Protein AF-A0A952LVD7-F1 (afdb_monomer_lite)

Sequence (80 aa):
MSERVDSEFRGALIGCGFFAENHMHAWRDIDNVQIVAICDTDPARLAAVGEQFNVERRYDSAEKMFELARLAEVYGNGEI

Structure (mmCIF, N/CA/C/O backbone):
data_AF-A0A952LVD7-F1
#
_entry.id   AF-A0A952LVD7-F1
#
loop_
_atom_site.group_PDB
_atom_site.id
_atom_site.type_symbol
_atom_site.label_atom_id
_atom_site.label_alt_id
_atom_site.label_comp_id
_atom_site.label_asym_id
_atom_site.label_entity_id
_atom_site.label_seq_id
_atom_site.pdbx_PDB_ins_code
_atom_site.Cartn_x
_atom_site.Cartn_y
_atom_site.Cartn_z
_atom_site.occupancy
_atom_site.B_iso_or_equiv
_atom_site.auth_seq_id
_atom_site.auth_comp_id
_atom_site.auth_asym_id
_atom_site.auth_atom_id
_atom_site.pdbx_PDB_model_num
ATOM 1 N N . MET A 1 1 ? -24.061 7.090 28.539 1.00 39.41 1 MET A N 1
ATOM 2 C CA . MET A 1 1 ? -23.217 6.097 27.844 1.00 39.41 1 MET A CA 1
ATOM 3 C C . MET A 1 1 ? -22.400 6.870 26.831 1.00 39.41 1 MET A C 1
ATOM 5 O O . MET A 1 1 ? -23.002 7.542 26.014 1.00 39.41 1 MET A O 1
ATOM 9 N N . SER A 1 2 ? -21.076 6.911 26.977 1.00 47.75 2 SER A N 1
ATOM 10 C CA . SER A 1 2 ? -20.209 7.617 26.026 1.00 47.75 2 SER A CA 1
ATOM 11 C C . SER A 1 2 ? -20.078 6.741 24.785 1.00 47.75 2 SER A C 1
ATOM 13 O O . SER A 1 2 ? -19.491 5.665 24.883 1.00 47.75 2 SER A O 1
ATOM 15 N N . GLU A 1 3 ? -20.637 7.166 23.656 1.00 54.28 3 GLU A N 1
ATOM 16 C CA . GLU A 1 3 ? -20.306 6.588 22.352 1.00 54.28 3 GLU A CA 1
ATOM 17 C C . GLU A 1 3 ? -18.812 6.831 22.119 1.00 54.28 3 GLU A C 1
ATOM 19 O O . GLU A 1 3 ? -18.352 7.974 22.090 1.00 54.28 3 GLU A O 1
ATOM 24 N N . ARG A 1 4 ? -18.021 5.756 22.060 1.00 62.94 4 ARG A N 1
ATOM 25 C CA . ARG A 1 4 ? -16.687 5.854 21.475 1.00 62.94 4 ARG A CA 1
ATOM 26 C C . ARG A 1 4 ? -16.915 5.935 19.977 1.00 62.94 4 ARG A C 1
ATOM 28 O O . ARG A 1 4 ? -17.550 5.054 19.415 1.00 62.94 4 ARG A O 1
ATOM 35 N N . VAL A 1 5 ? -16.428 7.000 19.354 1.00 60.78 5 VAL A N 1
ATOM 36 C CA . VAL A 1 5 ? -16.204 6.983 17.912 1.00 60.78 5 VAL A CA 1
ATOM 37 C C . VAL A 1 5 ? -15.157 5.897 17.688 1.00 60.78 5 VAL A C 1
ATOM 39 O O . VAL A 1 5 ? -14.021 6.059 18.134 1.00 60.78 5 VAL A O 1
ATOM 42 N N . ASP A 1 6 ? -15.546 4.772 17.095 1.00 63.09 6 ASP A N 1
ATOM 43 C CA . ASP A 1 6 ? -14.597 3.759 16.640 1.00 63.09 6 ASP A CA 1
ATOM 44 C C . ASP A 1 6 ? -13.777 4.394 15.510 1.00 63.09 6 ASP A C 1
ATOM 46 O O . ASP A 1 6 ? -14.201 4.471 14.359 1.00 63.09 6 ASP A O 1
ATOM 50 N N . SER A 1 7 ? -12.643 4.996 15.869 1.00 77.50 7 SER A N 1
ATOM 51 C CA . SER A 1 7 ? -11.770 5.668 14.914 1.00 77.50 7 SER A CA 1
ATOM 52 C C . SER A 1 7 ? -11.047 4.622 14.074 1.00 77.50 7 SER A C 1
ATOM 54 O O . SER A 1 7 ? -10.275 3.828 14.613 1.00 77.50 7 SER A O 1
ATOM 56 N N . GLU A 1 8 ? -11.269 4.646 12.763 1.00 83.94 8 GLU A N 1
ATOM 57 C CA . GLU A 1 8 ? -10.526 3.829 11.807 1.00 83.94 8 GLU A CA 1
ATOM 58 C C . GLU A 1 8 ? -9.084 4.349 11.670 1.00 83.94 8 GLU A C 1
ATOM 60 O O . GLU A 1 8 ? -8.843 5.501 11.303 1.00 83.94 8 GLU A O 1
ATOM 65 N N . PHE A 1 9 ? -8.110 3.489 11.950 1.00 90.06 9 PHE A N 1
ATOM 66 C CA . PHE A 1 9 ? -6.692 3.749 11.756 1.00 90.06 9 PHE A CA 1
ATOM 67 C C . PHE A 1 9 ? -6.287 3.416 10.325 1.00 90.06 9 PHE A C 1
ATOM 69 O O . PHE A 1 9 ? -6.321 2.266 9.886 1.00 90.06 9 PHE A O 1
ATOM 76 N N . ARG A 1 10 ? -5.838 4.437 9.598 1.00 90.94 10 ARG A N 1
ATOM 77 C CA . ARG A 1 10 ? -5.369 4.300 8.219 1.00 90.94 10 ARG A CA 1
ATOM 78 C C . ARG A 1 10 ? -3.849 4.290 8.188 1.00 90.94 10 ARG A C 1
ATOM 80 O O . ARG A 1 10 ? -3.206 5.233 8.638 1.00 90.94 10 ARG A O 1
ATOM 87 N N . GLY A 1 11 ? -3.285 3.213 7.659 1.00 92.19 11 GLY A N 1
ATOM 88 C CA . GLY A 1 11 ? -1.848 3.000 7.541 1.00 92.19 11 GLY A CA 1
ATOM 89 C C . GLY A 1 11 ? -1.367 2.965 6.094 1.00 92.19 11 GLY A C 1
ATOM 90 O O . GLY A 1 11 ? -2.149 2.879 5.144 1.00 92.19 11 GLY A O 1
ATOM 91 N N . ALA A 1 12 ? -0.049 2.993 5.938 1.00 94.62 12 ALA A N 1
ATOM 92 C CA . ALA A 1 12 ? 0.629 2.787 4.669 1.00 94.62 12 ALA A CA 1
ATOM 93 C C . ALA A 1 12 ? 1.772 1.780 4.849 1.00 94.62 12 ALA A C 1
ATOM 95 O O . ALA A 1 12 ? 2.431 1.774 5.890 1.00 94.62 12 ALA A O 1
ATOM 96 N N . LEU A 1 13 ? 2.014 0.944 3.840 1.00 95.62 13 LEU A N 1
ATOM 97 C CA . LEU A 1 13 ? 3.126 -0.008 3.824 1.00 95.62 13 LEU A CA 1
ATOM 98 C C . LEU A 1 13 ? 4.254 0.515 2.927 1.00 95.62 13 LEU A C 1
ATOM 100 O O . LEU A 1 13 ? 4.035 0.791 1.751 1.00 95.62 13 LEU A O 1
ATOM 104 N N . ILE A 1 14 ? 5.474 0.604 3.456 1.00 95.81 14 ILE A N 1
ATOM 105 C CA . ILE A 1 14 ? 6.680 0.897 2.670 1.00 95.81 14 ILE A CA 1
ATOM 106 C C . ILE A 1 14 ? 7.498 -0.394 2.561 1.00 95.81 14 ILE A C 1
ATOM 108 O O . ILE A 1 14 ? 7.933 -0.942 3.572 1.00 95.81 14 ILE A O 1
ATOM 112 N N . GLY A 1 15 ? 7.703 -0.860 1.331 1.00 95.81 15 GLY A N 1
ATOM 113 C CA . GLY A 1 15 ? 8.328 -2.133 0.986 1.00 95.81 15 GLY A CA 1
ATOM 114 C C . GLY A 1 15 ? 7.298 -3.228 0.684 1.00 95.81 15 GLY A C 1
ATOM 115 O O . GLY A 1 15 ? 6.639 -3.746 1.581 1.00 95.81 15 GLY A O 1
ATOM 116 N N . CYS A 1 16 ? 7.226 -3.638 -0.580 1.00 96.19 16 CYS A N 1
ATOM 117 C CA . CYS A 1 16 ? 6.411 -4.724 -1.136 1.00 96.19 16 CYS A CA 1
ATOM 118 C C . CYS A 1 16 ? 7.253 -6.000 -1.372 1.00 96.19 16 CYS A C 1
ATOM 120 O O . CYS A 1 16 ? 7.070 -6.728 -2.344 1.00 96.19 16 CYS A O 1
ATOM 122 N N . GLY A 1 17 ? 8.246 -6.240 -0.510 1.00 92.06 17 GLY A N 1
ATOM 123 C CA . GLY A 1 17 ? 9.167 -7.375 -0.602 1.00 92.06 17 GLY A CA 1
ATOM 124 C C . GLY A 1 17 ? 8.653 -8.659 0.058 1.00 92.06 17 GLY A C 1
ATOM 125 O O . GLY A 1 17 ? 7.477 -8.804 0.364 1.00 92.06 17 GLY A O 1
ATOM 126 N N . PHE A 1 18 ? 9.579 -9.576 0.345 1.00 92.25 18 PHE A N 1
ATOM 127 C CA . PHE A 1 18 ? 9.318 -10.946 0.817 1.00 92.25 18 PHE A CA 1
ATOM 128 C C . PHE A 1 18 ? 8.297 -11.088 1.965 1.00 92.25 18 PHE A C 1
ATOM 130 O O . PHE A 1 18 ? 7.583 -12.081 2.018 1.00 92.25 18 PHE A O 1
ATOM 137 N N . PHE A 1 19 ? 8.224 -10.122 2.884 1.00 93.12 19 PHE A N 1
ATOM 138 C CA . PHE A 1 19 ? 7.324 -10.180 4.044 1.00 93.12 19 PHE A CA 1
ATOM 139 C C . PHE A 1 19 ? 6.085 -9.282 3.929 1.00 93.12 19 PHE A C 1
ATOM 141 O O . PHE A 1 19 ? 5.259 -9.263 4.841 1.00 93.12 19 PHE A O 1
ATOM 148 N N . ALA A 1 20 ? 5.952 -8.525 2.839 1.00 94.00 20 ALA A N 1
ATOM 149 C CA . ALA A 1 20 ? 4.901 -7.526 2.678 1.00 94.00 20 ALA A CA 1
ATOM 150 C C . ALA A 1 20 ? 3.503 -8.138 2.784 1.00 94.00 20 ALA A C 1
ATOM 152 O O . ALA A 1 20 ? 2.667 -7.633 3.527 1.00 94.00 20 ALA A O 1
ATOM 153 N N . GLU A 1 21 ? 3.273 -9.265 2.111 1.00 95.75 21 GLU A N 1
ATOM 154 C CA . GLU A 1 21 ? 1.981 -9.955 2.128 1.00 95.75 21 GLU A CA 1
ATOM 155 C C . GLU A 1 21 ? 1.591 -10.400 3.542 1.00 95.75 21 GLU A C 1
ATOM 157 O O . GLU A 1 21 ? 0.449 -10.211 3.954 1.00 95.75 21 GLU A O 1
ATOM 162 N N . ASN A 1 22 ? 2.550 -10.898 4.332 1.00 95.94 22 ASN A N 1
ATOM 163 C CA . ASN A 1 22 ? 2.305 -11.295 5.720 1.00 95.94 22 ASN A CA 1
ATOM 164 C C . ASN A 1 22 ? 1.854 -10.101 6.573 1.00 95.94 22 ASN A C 1
ATOM 166 O O . ASN A 1 22 ? 0.924 -10.233 7.367 1.00 95.94 22 ASN A O 1
ATOM 170 N N . HIS A 1 23 ? 2.479 -8.931 6.396 1.00 93.94 23 HIS A N 1
ATOM 171 C CA . HIS A 1 23 ? 2.035 -7.705 7.061 1.00 93.94 23 HIS A CA 1
ATOM 172 C C . HIS A 1 23 ? 0.638 -7.293 6.596 1.00 93.94 23 HIS A C 1
ATOM 174 O O . HIS A 1 23 ? -0.208 -6.987 7.429 1.00 93.94 23 HIS A O 1
ATOM 180 N N . MET A 1 24 ? 0.374 -7.314 5.289 1.00 95.56 24 MET A N 1
ATOM 181 C CA . MET A 1 24 ? -0.933 -6.947 4.738 1.00 95.56 24 MET A CA 1
ATOM 182 C C . MET A 1 24 ? -2.059 -7.844 5.268 1.00 95.56 24 MET A C 1
ATOM 184 O O . MET A 1 24 ? -3.122 -7.336 5.620 1.00 95.56 24 MET A O 1
ATOM 188 N N . HIS A 1 25 ? -1.823 -9.154 5.384 1.00 96.44 25 HIS A N 1
ATOM 189 C CA . HIS A 1 25 ? -2.764 -10.080 6.015 1.00 96.44 25 HIS A CA 1
ATOM 190 C C . HIS A 1 25 ? -2.969 -9.763 7.499 1.00 96.44 25 HIS A C 1
ATOM 192 O O . HIS A 1 25 ? -4.106 -9.585 7.922 1.00 96.44 25 HIS A O 1
ATOM 198 N N . ALA A 1 26 ? -1.886 -9.598 8.264 1.00 95.81 26 ALA A N 1
ATOM 199 C CA . ALA A 1 26 ? -1.979 -9.291 9.690 1.00 95.81 26 ALA A CA 1
ATOM 200 C C . ALA A 1 26 ? -2.747 -7.987 9.971 1.00 95.81 26 ALA A C 1
ATOM 202 O O . ALA A 1 26 ? -3.528 -7.931 10.915 1.00 95.81 26 ALA A O 1
ATOM 203 N N . TRP A 1 27 ? -2.559 -6.948 9.150 1.00 93.44 27 TRP A N 1
ATOM 204 C CA . TRP A 1 27 ? -3.288 -5.686 9.299 1.00 93.44 27 TRP A CA 1
ATOM 205 C C . TRP A 1 27 ? -4.763 -5.796 8.915 1.00 93.44 27 TRP A C 1
ATOM 207 O O . TRP A 1 27 ? -5.585 -5.117 9.518 1.00 93.44 27 TRP A O 1
ATOM 217 N N . ARG A 1 28 ? -5.104 -6.645 7.938 1.00 92.06 28 ARG A N 1
ATOM 218 C CA . ARG A 1 28 ? -6.492 -6.877 7.514 1.00 92.06 28 ARG A CA 1
ATOM 219 C C . ARG A 1 28 ? -7.326 -7.594 8.579 1.00 92.06 28 ARG A C 1
ATOM 221 O O . ARG A 1 28 ? -8.542 -7.432 8.589 1.00 92.06 28 ARG A O 1
ATOM 228 N N . ASP A 1 29 ? -6.676 -8.358 9.450 1.00 94.38 29 ASP A N 1
ATOM 229 C CA . ASP A 1 29 ? -7.327 -9.107 10.528 1.00 94.38 29 ASP A CA 1
ATOM 230 C C . ASP A 1 29 ? -7.582 -8.257 11.790 1.00 94.38 29 ASP A C 1
ATOM 232 O O . ASP A 1 29 ? -8.178 -8.746 12.749 1.00 94.38 29 ASP A O 1
ATOM 236 N N . ILE A 1 30 ? -7.129 -6.996 11.820 1.00 93.06 30 ILE A N 1
ATOM 237 C CA . ILE A 1 30 ? -7.331 -6.088 12.954 1.00 93.06 30 ILE A CA 1
ATOM 238 C C . ILE A 1 30 ? -8.528 -5.180 12.672 1.00 93.06 30 ILE A C 1
ATOM 240 O O . ILE A 1 30 ? -8.527 -4.401 11.717 1.00 93.0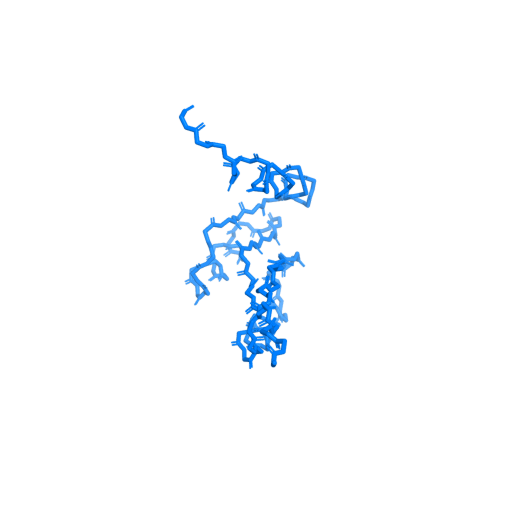6 30 ILE A O 1
ATOM 244 N N . ASP A 1 31 ? -9.525 -5.236 13.554 1.00 92.31 31 ASP A N 1
ATOM 245 C CA . ASP A 1 31 ? -10.687 -4.352 13.494 1.00 92.31 31 ASP A CA 1
ATOM 246 C C . ASP A 1 31 ? -10.264 -2.876 13.522 1.00 92.31 31 ASP A C 1
ATOM 248 O O . ASP A 1 31 ? -9.371 -2.471 14.272 1.00 92.31 31 ASP A O 1
ATOM 252 N N . ASN A 1 32 ? -10.949 -2.054 12.725 1.00 89.38 32 ASN A N 1
ATOM 253 C CA . ASN A 1 32 ? -10.704 -0.616 12.602 1.00 89.38 32 ASN A CA 1
ATOM 254 C C . ASN A 1 32 ? -9.295 -0.247 12.100 1.00 89.38 32 ASN A C 1
ATOM 256 O O . ASN A 1 32 ? -8.861 0.880 12.326 1.00 89.38 32 ASN A O 1
ATOM 260 N N . VAL A 1 33 ? -8.570 -1.146 11.424 1.00 91.44 33 VAL A N 1
ATOM 261 C CA . VAL A 1 33 ? -7.298 -0.829 10.755 1.00 91.44 33 VAL A CA 1
ATOM 262 C C . VAL A 1 33 ? -7.403 -1.103 9.259 1.00 91.44 33 VAL A C 1
ATOM 264 O O . VAL A 1 33 ? -7.881 -2.149 8.831 1.00 91.44 33 VAL A O 1
ATOM 267 N N . GLN A 1 34 ? -6.899 -0.177 8.443 1.00 91.81 34 GLN A N 1
ATOM 268 C CA . GLN A 1 34 ? -6.811 -0.359 6.997 1.00 91.81 34 GLN A CA 1
ATOM 269 C C . GLN A 1 34 ? -5.479 0.155 6.450 1.00 91.81 34 GLN A C 1
ATOM 271 O O . GLN A 1 34 ? -5.104 1.308 6.667 1.00 91.81 34 GLN A O 1
ATOM 276 N N . ILE A 1 35 ? -4.784 -0.666 5.658 1.00 94.12 35 ILE A N 1
ATOM 277 C CA . ILE A 1 35 ? -3.668 -0.194 4.831 1.00 94.12 35 ILE A CA 1
ATOM 278 C C . ILE A 1 35 ? -4.233 0.400 3.541 1.00 94.12 35 ILE A C 1
ATOM 280 O O . ILE A 1 35 ? -4.757 -0.315 2.691 1.00 94.12 35 ILE A O 1
ATOM 284 N N . VAL A 1 36 ? -4.139 1.722 3.407 1.00 93.50 36 VAL A N 1
ATOM 285 C CA . VAL A 1 36 ? -4.743 2.485 2.300 1.00 93.50 36 VAL A CA 1
ATOM 286 C C . VAL A 1 36 ? -3.737 2.891 1.226 1.00 93.50 36 VAL A C 1
ATOM 288 O O . VAL A 1 36 ? -4.127 3.439 0.196 1.00 93.50 36 VAL A O 1
ATOM 291 N N . ALA A 1 37 ? -2.446 2.666 1.469 1.00 95.69 37 ALA A N 1
ATOM 292 C CA . ALA A 1 37 ? -1.370 3.028 0.560 1.00 95.69 37 ALA A CA 1
ATOM 293 C C . ALA A 1 37 ? -0.185 2.064 0.654 1.00 95.69 37 ALA A C 1
ATOM 295 O O . ALA A 1 37 ? 0.121 1.554 1.732 1.00 95.69 37 ALA A O 1
ATOM 296 N N . ILE A 1 38 ? 0.513 1.865 -0.463 1.00 97.00 38 ILE A N 1
ATOM 297 C CA . ILE A 1 38 ? 1.742 1.069 -0.537 1.00 97.00 38 ILE A CA 1
ATOM 298 C C . ILE A 1 38 ? 2.843 1.807 -1.307 1.00 97.00 38 ILE A C 1
ATOM 300 O O . ILE A 1 38 ? 2.562 2.629 -2.180 1.00 97.00 38 ILE A O 1
ATOM 304 N N . CYS A 1 39 ? 4.101 1.528 -0.975 1.00 97.25 39 CYS A N 1
ATOM 305 C CA . CYS A 1 39 ? 5.276 2.075 -1.646 1.00 97.25 39 CYS A CA 1
ATOM 306 C C . CYS A 1 39 ? 6.312 0.982 -1.891 1.00 97.25 39 CYS A C 1
ATOM 308 O O . CYS A 1 39 ? 6.634 0.227 -0.978 1.00 97.25 39 CYS A O 1
ATOM 310 N N . ASP A 1 40 ? 6.885 0.940 -3.088 1.00 97.50 40 ASP A N 1
ATOM 311 C CA . ASP A 1 40 ? 8.083 0.161 -3.413 1.00 97.50 40 ASP A CA 1
ATOM 312 C C . ASP A 1 40 ? 8.743 0.764 -4.660 1.00 97.50 40 ASP A C 1
ATOM 314 O O . ASP A 1 40 ? 8.053 1.288 -5.532 1.00 97.50 40 ASP A O 1
ATOM 318 N N . THR A 1 41 ? 10.070 0.707 -4.743 1.00 96.25 41 THR A N 1
ATOM 319 C CA . THR A 1 41 ? 10.817 1.190 -5.913 1.00 96.25 41 THR A CA 1
ATOM 320 C C . THR A 1 41 ? 10.782 0.194 -7.077 1.00 96.25 41 THR A C 1
ATOM 322 O O . THR A 1 41 ? 11.036 0.583 -8.217 1.00 96.25 41 THR A O 1
ATOM 325 N N . ASP A 1 42 ? 10.465 -1.078 -6.815 1.00 97.75 42 ASP A N 1
ATOM 326 C CA . ASP A 1 42 ? 10.236 -2.114 -7.818 1.00 97.75 42 ASP A CA 1
ATOM 327 C C . ASP A 1 42 ? 8.760 -2.086 -8.274 1.00 97.75 42 ASP A C 1
ATOM 329 O O . ASP A 1 42 ? 7.861 -2.495 -7.525 1.00 97.75 42 ASP A O 1
ATOM 333 N N . PRO A 1 43 ? 8.475 -1.643 -9.515 1.00 96.94 43 PRO A N 1
ATOM 334 C CA . PRO A 1 43 ? 7.107 -1.509 -10.004 1.00 96.94 43 PRO A CA 1
ATOM 335 C C . PRO A 1 43 ? 6.379 -2.853 -10.126 1.00 96.94 43 PRO A C 1
ATOM 337 O O . PRO A 1 43 ? 5.153 -2.881 -10.023 1.00 96.94 43 PRO A O 1
ATOM 340 N N . ALA A 1 44 ? 7.098 -3.966 -10.317 1.00 97.62 44 ALA A N 1
ATOM 341 C CA . ALA A 1 44 ? 6.475 -5.284 -10.409 1.00 97.62 44 ALA A CA 1
ATOM 342 C C . ALA A 1 44 ? 5.945 -5.732 -9.041 1.00 97.62 44 ALA A C 1
ATOM 344 O O . ALA A 1 44 ? 4.817 -6.216 -8.942 1.00 97.62 44 ALA A O 1
ATOM 345 N N . ARG A 1 45 ? 6.722 -5.505 -7.975 1.00 97.56 45 ARG A N 1
ATOM 346 C CA . ARG A 1 45 ? 6.294 -5.790 -6.595 1.00 97.56 45 ARG A CA 1
ATOM 347 C C . ARG A 1 45 ? 5.146 -4.892 -6.161 1.00 97.56 45 ARG A C 1
ATOM 349 O O . ARG A 1 45 ? 4.172 -5.373 -5.586 1.00 97.56 45 ARG A O 1
ATOM 356 N N . LEU A 1 46 ? 5.251 -3.601 -6.474 1.00 97.81 46 LEU A N 1
ATOM 357 C CA . LEU A 1 46 ? 4.214 -2.616 -6.187 1.00 97.81 46 LEU A CA 1
ATOM 358 C C . LEU A 1 46 ? 2.882 -2.983 -6.859 1.00 97.81 46 LEU A C 1
ATOM 360 O O . LEU A 1 46 ? 1.825 -2.883 -6.233 1.00 97.81 46 LEU A O 1
ATOM 364 N N . ALA A 1 47 ? 2.928 -3.426 -8.120 1.00 97.62 47 ALA A N 1
ATOM 365 C CA . ALA A 1 47 ? 1.748 -3.880 -8.846 1.00 97.62 47 ALA A CA 1
ATOM 366 C C . ALA A 1 47 ? 1.156 -5.154 -8.230 1.00 97.62 47 ALA A C 1
ATOM 368 O O . ALA A 1 47 ? -0.030 -5.159 -7.905 1.00 97.62 47 ALA A O 1
ATOM 369 N N . ALA A 1 48 ? 1.984 -6.177 -7.995 1.00 97.62 48 ALA A N 1
ATOM 370 C CA . ALA A 1 48 ? 1.547 -7.462 -7.451 1.00 97.62 48 ALA A CA 1
ATOM 371 C C . ALA A 1 48 ? 0.835 -7.311 -6.095 1.00 97.62 48 ALA A C 1
ATOM 373 O O . ALA A 1 48 ? -0.309 -7.741 -5.945 1.00 97.62 48 ALA A O 1
ATOM 374 N N . VAL A 1 49 ? 1.463 -6.626 -5.130 1.00 97.44 49 VAL A N 1
ATOM 375 C CA . VAL A 1 49 ? 0.857 -6.390 -3.807 1.00 97.44 49 VAL A CA 1
ATOM 376 C C . VAL A 1 49 ? -0.381 -5.499 -3.926 1.00 97.44 49 VAL A C 1
ATOM 378 O O . VAL A 1 49 ? -1.408 -5.765 -3.299 1.00 97.44 49 VAL A O 1
ATOM 381 N N . GLY A 1 50 ? -0.321 -4.452 -4.749 1.00 96.94 50 GLY A N 1
ATOM 382 C CA . GLY A 1 50 ? -1.447 -3.542 -4.927 1.00 96.94 50 GLY A CA 1
ATOM 383 C C . GLY A 1 50 ? -2.681 -4.212 -5.527 1.00 96.94 50 GLY A C 1
ATOM 384 O O . GLY A 1 50 ? -3.798 -3.854 -5.160 1.00 96.94 50 GLY A O 1
ATOM 385 N N . GLU A 1 51 ? -2.503 -5.161 -6.442 1.00 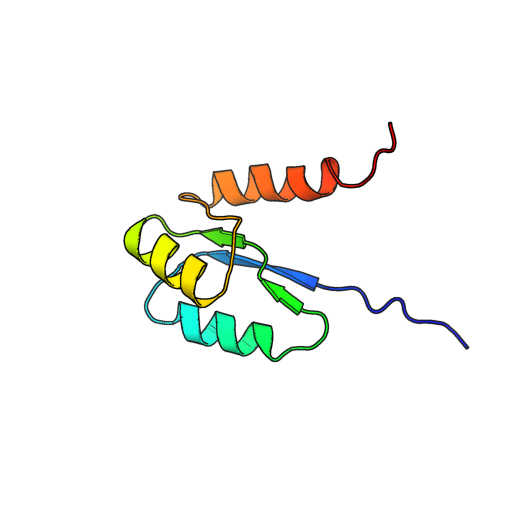97.50 51 GLU A N 1
ATOM 386 C CA . GLU A 1 51 ? -3.591 -5.945 -7.036 1.00 97.50 51 GLU A CA 1
ATOM 387 C C . GLU A 1 51 ? -4.132 -6.979 -6.047 1.00 97.50 51 GLU A C 1
ATOM 389 O O . GLU A 1 51 ? -5.338 -7.033 -5.819 1.00 97.50 51 GLU A O 1
ATOM 394 N N . GLN A 1 52 ? -3.250 -7.735 -5.390 1.00 97.06 52 GLN A N 1
ATOM 395 C CA . GLN A 1 52 ? -3.635 -8.773 -4.430 1.00 97.06 52 GLN A CA 1
ATOM 396 C C . GLN A 1 52 ? -4.456 -8.226 -3.254 1.00 97.06 52 GLN A C 1
ATOM 398 O O . GLN A 1 52 ? -5.400 -8.876 -2.796 1.00 97.06 52 GLN A O 1
ATOM 403 N N . PHE A 1 53 ? -4.123 -7.025 -2.774 1.00 95.88 53 PHE A N 1
ATOM 404 C CA . PHE A 1 53 ? -4.778 -6.404 -1.619 1.00 95.88 53 PHE A CA 1
ATOM 405 C C . PHE A 1 53 ? -5.701 -5.232 -1.979 1.00 95.88 53 PHE A C 1
ATOM 407 O O . PHE A 1 53 ? -6.237 -4.596 -1.074 1.00 95.88 53 PHE A O 1
ATOM 414 N N . ASN A 1 54 ? -5.933 -4.970 -3.271 1.00 96.38 54 ASN A N 1
ATOM 415 C CA . ASN A 1 54 ? -6.775 -3.873 -3.771 1.00 96.38 54 ASN A CA 1
ATOM 416 C C . ASN A 1 54 ? -6.387 -2.489 -3.212 1.00 96.38 54 ASN A C 1
ATOM 418 O O . ASN A 1 54 ? -7.243 -1.698 -2.820 1.00 96.38 54 ASN A O 1
ATOM 422 N N . VAL A 1 55 ? -5.086 -2.186 -3.172 1.00 95.25 55 VAL A N 1
ATOM 423 C CA . VAL A 1 55 ? -4.586 -0.869 -2.753 1.00 95.25 55 VAL A CA 1
ATOM 424 C C . VAL A 1 55 ? -4.375 0.017 -3.977 1.00 95.25 55 VAL A C 1
ATOM 426 O O . VAL A 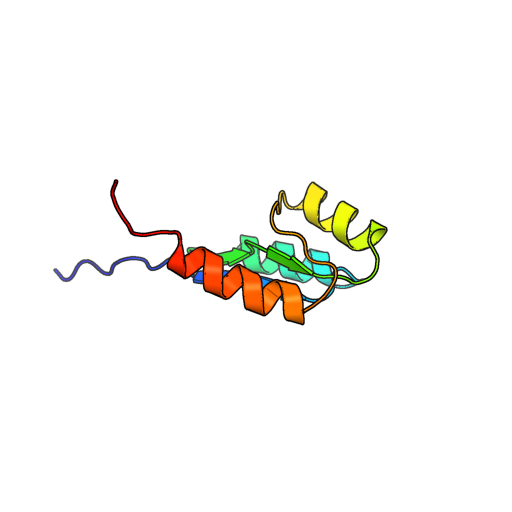1 55 ? -3.515 -0.255 -4.819 1.00 95.25 55 VAL A O 1
ATOM 429 N N . GLU A 1 56 ? -5.149 1.097 -4.069 1.00 93.31 56 GLU A N 1
ATOM 430 C CA . GLU A 1 56 ? -5.108 2.036 -5.200 1.00 93.31 56 GLU A CA 1
ATOM 431 C C . GLU A 1 56 ? -3.971 3.059 -5.089 1.00 93.31 56 GLU A C 1
ATOM 433 O O . GLU A 1 56 ? -3.358 3.425 -6.091 1.00 93.31 56 GLU A O 1
ATOM 438 N N . ARG A 1 57 ? -3.652 3.519 -3.871 1.00 94.94 57 ARG A N 1
ATOM 439 C CA . ARG A 1 57 ? -2.604 4.525 -3.653 1.00 94.94 57 ARG A CA 1
ATOM 440 C C . ARG A 1 57 ? -1.235 3.854 -3.638 1.00 94.94 57 ARG A C 1
ATOM 442 O O . ARG A 1 57 ? -0.814 3.300 -2.623 1.00 94.94 57 ARG A O 1
ATOM 449 N N . ARG A 1 58 ? -0.553 3.901 -4.777 1.00 96.12 58 ARG A N 1
ATOM 450 C CA . ARG A 1 58 ? 0.745 3.258 -4.999 1.00 96.12 58 ARG A CA 1
ATOM 451 C C . ARG A 1 58 ? 1.800 4.313 -5.295 1.00 96.12 58 ARG A C 1
ATOM 453 O O . ARG A 1 58 ? 1.592 5.165 -6.155 1.00 96.12 58 ARG A O 1
ATOM 460 N N . TYR A 1 59 ? 2.923 4.239 -4.596 1.00 96.38 59 TYR A N 1
ATOM 461 C CA . TYR A 1 59 ? 4.012 5.203 -4.717 1.00 96.38 59 TYR A CA 1
ATOM 462 C C . TYR A 1 59 ? 5.331 4.493 -5.028 1.00 96.38 59 TYR A C 1
ATOM 464 O O . TYR A 1 59 ? 5.584 3.395 -4.544 1.00 96.38 59 TYR A O 1
ATOM 472 N N . ASP A 1 60 ? 6.177 5.129 -5.832 1.00 96.19 60 ASP A N 1
ATOM 473 C CA . ASP A 1 60 ? 7.524 4.645 -6.168 1.00 96.19 60 ASP A CA 1
ATOM 474 C C . ASP A 1 60 ? 8.611 5.233 -5.245 1.00 96.19 60 ASP A C 1
ATOM 476 O O . ASP A 1 60 ? 9.780 4.864 -5.339 1.00 96.19 60 ASP A O 1
ATOM 480 N N . SER A 1 61 ? 8.239 6.152 -4.346 1.00 95.12 61 SER A N 1
ATOM 481 C CA . SER A 1 61 ? 9.130 6.754 -3.356 1.00 95.12 61 SER A CA 1
ATOM 482 C C . SER A 1 61 ? 8.381 7.111 -2.071 1.00 95.12 61 SER A C 1
ATOM 484 O O . SER A 1 61 ? 7.201 7.483 -2.087 1.00 95.12 61 SER A O 1
ATOM 486 N N . ALA A 1 62 ? 9.087 7.015 -0.942 1.00 92.06 62 ALA A N 1
ATOM 487 C CA . ALA A 1 62 ? 8.535 7.367 0.360 1.00 92.06 62 ALA A CA 1
ATOM 488 C C . ALA A 1 62 ? 8.247 8.873 0.457 1.00 92.06 62 ALA A C 1
ATOM 490 O O . ALA A 1 62 ? 7.245 9.256 1.056 1.00 92.06 62 ALA A O 1
ATOM 491 N N . GLU A 1 63 ? 9.070 9.729 -0.164 1.00 91.88 63 GLU A N 1
ATOM 492 C CA . GLU A 1 63 ? 8.833 11.178 -0.182 1.00 91.88 63 GLU A CA 1
ATOM 493 C C . GLU A 1 63 ? 7.485 11.511 -0.827 1.00 91.88 63 GLU A C 1
ATOM 495 O O . GLU A 1 63 ? 6.673 12.203 -0.212 1.00 91.88 63 GLU A O 1
ATOM 500 N N . LYS A 1 64 ?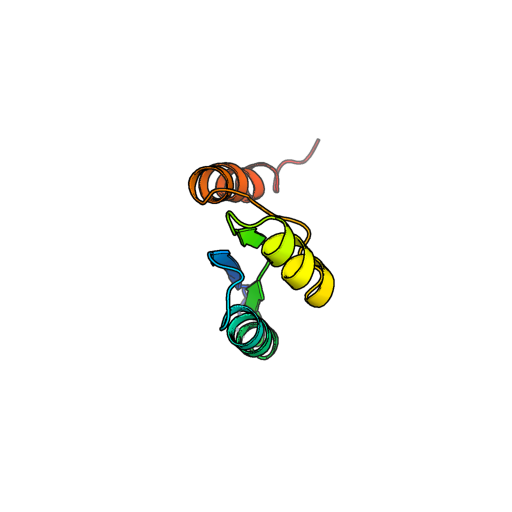 7.202 10.949 -2.014 1.00 89.06 64 LYS A N 1
ATOM 501 C CA . LYS A 1 64 ? 5.912 11.136 -2.698 1.00 89.06 64 LYS A CA 1
ATOM 502 C C . LYS A 1 64 ? 4.751 10.615 -1.861 1.00 89.06 64 LYS A C 1
ATOM 504 O O . LYS A 1 64 ? 3.710 11.266 -1.798 1.00 89.06 64 LYS A O 1
ATOM 509 N N . MET A 1 65 ? 4.925 9.463 -1.205 1.00 90.50 65 MET A N 1
ATOM 510 C CA . MET A 1 65 ? 3.913 8.924 -0.299 1.00 90.50 65 MET A CA 1
ATOM 511 C C . MET A 1 65 ? 3.623 9.902 0.846 1.00 90.50 65 MET A C 1
ATOM 513 O O . MET A 1 65 ? 2.458 10.187 1.093 1.00 90.50 65 MET A O 1
ATOM 517 N N . PHE A 1 66 ? 4.637 10.443 1.528 1.00 87.31 66 PHE A N 1
ATOM 518 C CA . PHE A 1 66 ? 4.426 11.370 2.647 1.00 87.31 66 PHE A CA 1
ATOM 519 C C . PHE A 1 66 ? 3.825 12.711 2.215 1.00 87.31 66 PHE A C 1
ATOM 521 O O . PHE A 1 66 ? 2.976 13.255 2.925 1.00 87.31 66 PHE A O 1
ATOM 528 N N . GLU A 1 67 ? 4.234 13.236 1.061 1.00 86.12 67 GLU A N 1
ATOM 529 C CA . GLU A 1 67 ? 3.703 14.484 0.513 1.00 86.12 67 GLU A CA 1
ATOM 530 C C . GLU A 1 67 ? 2.223 14.338 0.128 1.00 86.12 67 GLU A C 1
ATOM 532 O O . GLU A 1 67 ? 1.380 15.126 0.562 1.00 86.12 67 GLU A O 1
ATOM 537 N N . LEU A 1 68 ? 1.877 13.278 -0.608 1.00 75.56 68 LEU A N 1
ATOM 538 C CA . LEU A 1 68 ? 0.520 13.061 -1.114 1.00 75.56 68 LEU A CA 1
ATOM 539 C C . LEU A 1 68 ? -0.427 12.473 -0.058 1.00 75.56 68 LEU A C 1
ATOM 541 O O . LEU A 1 68 ? -1.612 12.806 -0.056 1.00 75.56 68 LEU A O 1
ATOM 545 N N . ALA A 1 69 ? 0.066 11.653 0.878 1.00 67.56 69 ALA A N 1
ATOM 546 C CA . ALA A 1 69 ? -0.750 11.146 1.985 1.00 67.56 69 ALA A CA 1
ATOM 547 C C . ALA A 1 69 ? -1.187 12.275 2.926 1.00 67.56 69 ALA A C 1
ATOM 549 O O . ALA A 1 69 ? -2.343 12.300 3.341 1.00 67.56 69 ALA A O 1
ATOM 550 N N . ARG A 1 70 ? -0.305 13.251 3.190 1.00 59.25 70 ARG A N 1
ATOM 551 C CA . ARG A 1 70 ? -0.653 14.464 3.944 1.00 59.25 70 ARG A CA 1
ATOM 552 C C . ARG A 1 70 ? -1.707 15.300 3.213 1.00 59.25 70 ARG A C 1
ATOM 554 O O . ARG A 1 70 ? -2.600 15.846 3.849 1.00 59.25 70 ARG A O 1
ATOM 561 N N . LEU A 1 71 ? -1.631 15.385 1.885 1.00 50.69 71 LEU A N 1
ATOM 562 C CA . LEU A 1 71 ? -2.628 16.092 1.078 1.00 50.69 71 LEU A CA 1
ATOM 563 C C . LEU A 1 71 ? -3.977 15.359 1.033 1.00 50.69 71 LEU A C 1
ATOM 565 O O . LEU A 1 71 ? -5.017 16.011 1.005 1.00 50.69 71 LEU A O 1
ATOM 569 N N . ALA A 1 72 ? -3.993 14.026 1.092 1.00 50.44 72 ALA A N 1
ATOM 570 C CA . ALA A 1 72 ? -5.234 13.253 1.104 1.00 50.44 72 ALA A CA 1
ATOM 571 C C . ALA A 1 72 ? -6.091 13.474 2.370 1.00 50.44 72 ALA A C 1
ATOM 573 O O . ALA A 1 72 ? -7.304 13.290 2.295 1.00 50.44 72 ALA A O 1
ATOM 574 N N . GLU A 1 73 ? -5.502 13.889 3.500 1.00 47.53 73 GLU A N 1
ATOM 575 C CA . GLU A 1 73 ? -6.261 14.383 4.665 1.00 47.53 73 GLU A CA 1
ATOM 576 C C . GLU A 1 73 ? -6.756 15.828 4.470 1.00 47.53 73 GLU A C 1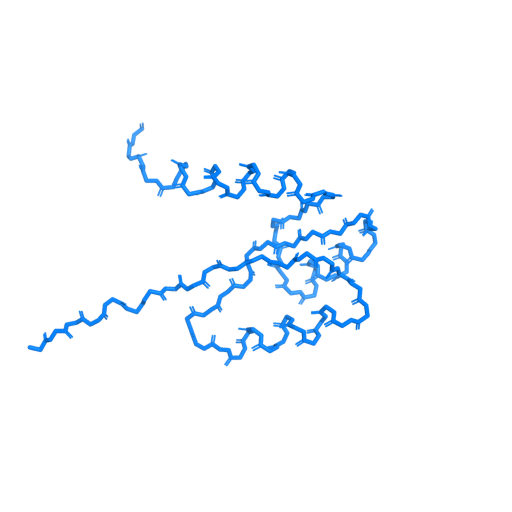
ATOM 578 O O . GLU A 1 73 ? -7.824 16.187 4.959 1.00 47.53 73 GLU A O 1
ATOM 583 N N . VAL A 1 74 ? -6.018 16.657 3.721 1.00 48.56 74 VAL A N 1
ATOM 584 C CA . VAL A 1 74 ? -6.343 18.081 3.502 1.00 48.56 74 VAL A CA 1
ATOM 585 C C . VAL A 1 74 ? -7.430 18.283 2.438 1.00 48.56 74 VAL A C 1
ATOM 587 O O . VAL A 1 74 ? -8.233 19.202 2.561 1.00 48.56 74 VAL A O 1
ATOM 590 N N . TYR A 1 75 ? -7.528 17.412 1.431 1.00 44.72 75 TYR A N 1
ATOM 591 C CA . TYR A 1 75 ? -8.577 17.485 0.399 1.00 44.72 75 TYR A CA 1
ATOM 592 C C . TYR A 1 75 ? -9.881 16.753 0.772 1.00 44.72 75 TYR A C 1
ATOM 594 O O . TYR A 1 75 ? -10.773 16.620 -0.062 1.00 44.72 75 TYR A O 1
ATOM 602 N N . GLY A 1 76 ? -10.000 16.264 2.010 1.00 48.56 76 GLY A N 1
ATOM 603 C CA . GLY A 1 76 ? -11.081 15.377 2.446 1.00 48.56 76 GLY A CA 1
ATOM 604 C C . GLY A 1 76 ? -12.142 15.983 3.364 1.00 48.56 76 GLY A C 1
ATOM 605 O O . GLY A 1 76 ? -12.908 15.205 3.913 1.00 48.56 76 GLY A O 1
ATOM 606 N N . ASN A 1 77 ? -12.188 17.306 3.567 1.00 41.91 77 ASN A N 1
ATOM 607 C CA . ASN A 1 77 ? -13.259 17.998 4.305 1.00 41.91 77 ASN A CA 1
ATOM 608 C C . ASN A 1 77 ? -13.354 19.470 3.867 1.00 41.91 77 ASN A C 1
ATOM 610 O O . ASN A 1 77 ? -12.768 20.360 4.481 1.00 41.91 77 ASN A O 1
ATOM 614 N N . GLY A 1 78 ? -14.096 19.726 2.797 1.00 37.56 78 GLY A N 1
ATOM 615 C CA . GLY A 1 78 ? -14.445 21.071 2.354 1.00 37.56 78 GLY A CA 1
ATOM 616 C C . GLY A 1 78 ? -15.583 20.977 1.354 1.00 37.56 78 GLY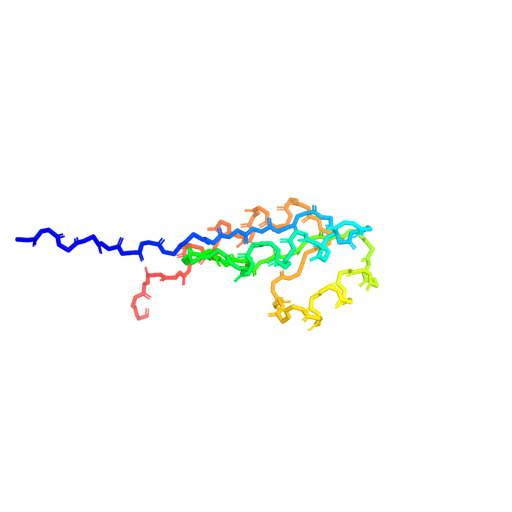 A C 1
ATOM 617 O O . GLY A 1 78 ? -15.351 20.682 0.189 1.00 37.56 78 GLY A O 1
ATOM 618 N N . GLU A 1 79 ? -16.811 21.139 1.843 1.00 39.22 79 GLU A N 1
ATOM 619 C CA . GLU A 1 79 ? -17.988 21.394 1.014 1.00 39.22 79 GLU A CA 1
ATOM 620 C C . GLU A 1 79 ? -17.743 22.565 0.041 1.00 39.22 79 GLU A C 1
ATOM 622 O O . GLU A 1 79 ? -17.076 23.532 0.414 1.00 39.22 79 GLU A O 1
ATOM 627 N N . ILE A 1 80 ? -18.376 22.433 -1.140 1.00 40.62 80 ILE A N 1
ATOM 628 C CA . ILE A 1 80 ? -18.518 23.302 -2.339 1.00 40.62 80 ILE A CA 1
ATOM 629 C C . ILE A 1 80 ? -17.300 23.576 -3.234 1.00 40.62 80 ILE A C 1
ATOM 631 O O . ILE A 1 80 ? -16.418 24.383 -2.878 1.00 40.62 80 ILE A O 1
#

Foldseek 3Di:
DDDDPLAQAEAAEEDLDDCNVVVQVVQVPDPSYDDQAYEDLDVVSQVVVCVVNVHPHYYNDPVCVVVVVVVVVVVPDDDD

Radius of gyration: 14.4 Å; chains: 1; bounding box: 34×35×38 Å

pLDDT: mean 83.94, std 19.02, range [37.56, 97.81]

Secondary structure (DSSP, 8-state):
------PPEEEEEE--STTHHHHHHHHHTSTTEEEEEEE-S-HHHHHHHHHHTT--EEESSHHHHHHHHHHHHHTSS---